Protein AF-A0A2R8CN10-F1 (afdb_monomer)

Solvent-accessible surface area (backbone atoms only — not comparable to full-atom values): 4111 Å² total; per-residue (Å²): 135,88,39,57,28,33,36,39,58,55,96,85,27,21,32,33,18,37,76,84,66,48,78,76,46,81,31,83,42,65,68,62,37,47,57,50,42,52,54,49,17,62,78,67,78,34,25,22,38,35,39,36,86,88,64,46,82,66,53,72,51,45,70,80,61,54,63,69,63,72,75,112

pLDDT: mean 87.8, std 15.62, range [41.44, 97.81]

Secondary structure (DSSP, 8-state):
---SEEEEEETTEEEEE-TT--EEEEESSHHHHHHHHHHHHHHTT--EEEE-TTS-EEEEE-HHHHHHHS--

Structure (mmCIF, N/CA/C/O backbone):
data_AF-A0A2R8CN10-F1
#
_entry.id   AF-A0A2R8CN10-F1
#
loop_
_atom_site.group_PDB
_atom_site.id
_atom_site.type_symbol
_atom_site.label_atom_id
_atom_site.label_alt_id
_atom_site.label_comp_id
_atom_site.label_asym_id
_atom_site.label_entity_id
_atom_site.label_seq_id
_atom_site.pdbx_PDB_ins_code
_atom_site.Cartn_x
_atom_site.Cartn_y
_atom_site.Cartn_z
_atom_site.occupancy
_atom_site.B_iso_or_equiv
_atom_site.auth_seq_id
_atom_site.auth_comp_id
_atom_site.auth_asym_id
_atom_site.auth_atom_id
_atom_site.pdbx_PDB_model_num
ATOM 1 N N . MET A 1 1 ? 0.264 -10.365 -13.358 1.00 53.84 1 MET A N 1
ATOM 2 C CA . 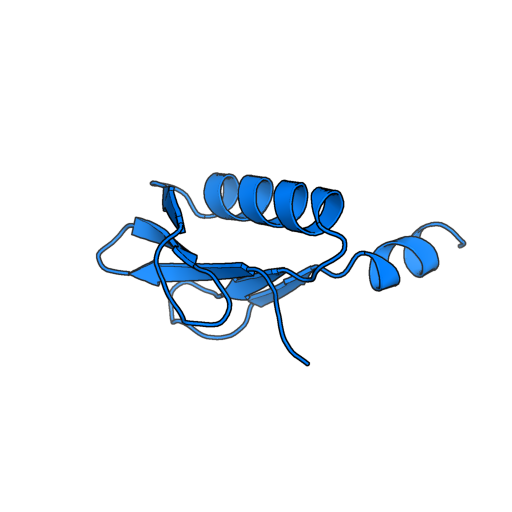MET A 1 1 ? 1.273 -9.489 -12.722 1.00 53.84 1 MET A CA 1
ATOM 3 C C . MET A 1 1 ? 1.234 -9.742 -11.228 1.00 53.84 1 MET A C 1
ATOM 5 O O . MET A 1 1 ? 0.171 -9.562 -10.646 1.00 53.84 1 MET A O 1
ATOM 9 N 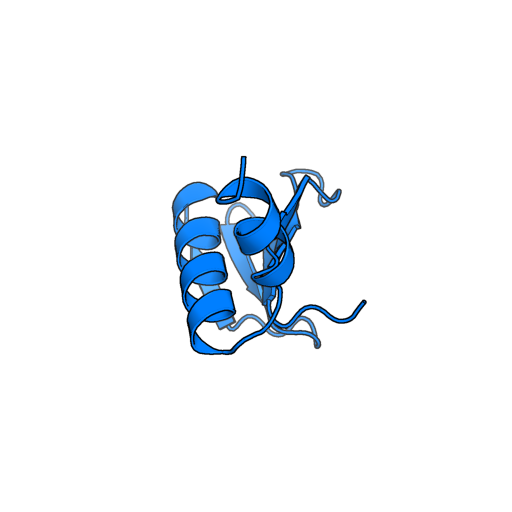N . SER A 1 2 ? 2.338 -10.210 -10.643 1.00 75.25 2 SER A N 1
ATOM 10 C CA . SER A 1 2 ? 2.483 -10.287 -9.184 1.00 75.25 2 SER A CA 1
ATOM 11 C C . SER A 1 2 ? 2.884 -8.906 -8.651 1.00 75.25 2 SER A C 1
ATOM 13 O O . SER A 1 2 ? 3.632 -8.197 -9.329 1.00 75.25 2 SER A O 1
ATOM 15 N N . PHE A 1 3 ? 2.354 -8.502 -7.498 1.00 82.38 3 PHE A N 1
ATOM 16 C CA . PHE A 1 3 ? 2.738 -7.273 -6.798 1.00 82.38 3 PHE A CA 1
ATOM 17 C C . PHE A 1 3 ? 3.390 -7.628 -5.469 1.00 82.38 3 PHE A C 1
ATOM 19 O O . PHE A 1 3 ? 2.921 -8.527 -4.782 1.00 82.38 3 PHE A O 1
ATOM 26 N N . GLY A 1 4 ? 4.471 -6.929 -5.116 1.00 91.75 4 GLY A N 1
ATOM 27 C CA . GLY A 1 4 ? 5.176 -7.164 -3.853 1.00 91.75 4 GLY A CA 1
ATOM 28 C C . GLY A 1 4 ? 4.450 -6.555 -2.657 1.00 91.75 4 GLY A C 1
ATOM 29 O O . GLY A 1 4 ? 4.597 -7.035 -1.537 1.00 91.75 4 GLY A O 1
ATOM 30 N N . TYR A 1 5 ? 3.637 -5.521 -2.900 1.00 95.44 5 TYR A N 1
ATOM 31 C CA . TYR A 1 5 ? 2.849 -4.861 -1.865 1.00 95.44 5 TYR A CA 1
ATOM 32 C C . TYR A 1 5 ? 1.409 -4.593 -2.311 1.00 95.44 5 TYR A C 1
ATOM 34 O O . TYR A 1 5 ? 1.152 -4.209 -3.454 1.00 95.44 5 TYR A O 1
ATOM 42 N N . LEU A 1 6 ? 0.467 -4.725 -1.380 1.00 96.56 6 LEU A N 1
ATOM 43 C CA . LEU 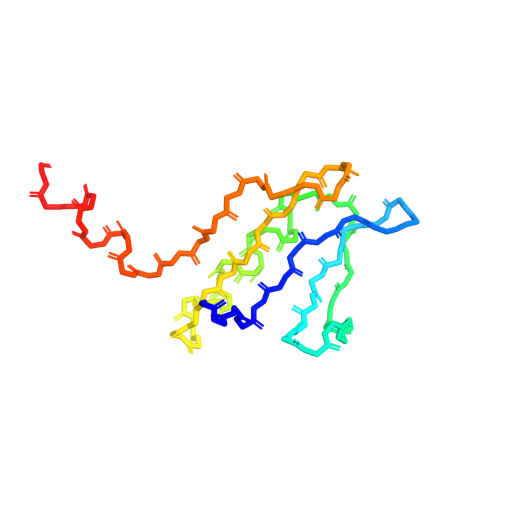A 1 6 ? -0.948 -4.405 -1.554 1.00 96.56 6 LEU A CA 1
ATOM 44 C C . LEU A 1 6 ? -1.404 -3.404 -0.492 1.00 96.56 6 LEU A C 1
ATOM 46 O O . LEU A 1 6 ? -1.370 -3.694 0.700 1.00 96.56 6 LEU A O 1
ATOM 50 N N . VAL A 1 7 ? -1.895 -2.241 -0.920 1.00 97.50 7 VAL A N 1
ATOM 51 C CA . VAL A 1 7 ? -2.487 -1.232 -0.037 1.00 97.50 7 VAL A CA 1
ATOM 52 C C . VAL A 1 7 ? -4.007 -1.351 -0.067 1.00 97.50 7 VAL A C 1
ATOM 54 O O . VAL A 1 7 ? -4.632 -1.030 -1.078 1.00 97.50 7 VAL A O 1
ATOM 57 N N . LYS A 1 8 ? -4.626 -1.763 1.044 1.00 96.88 8 LYS A N 1
ATOM 58 C CA . LYS A 1 8 ? -6.088 -1.942 1.150 1.00 96.88 8 LYS A CA 1
ATOM 59 C C . LYS A 1 8 ? -6.658 -1.362 2.439 1.00 96.88 8 LYS A C 1
ATOM 61 O O . LYS A 1 8 ? -5.944 -1.212 3.427 1.00 96.88 8 LYS A O 1
ATOM 66 N N . LYS A 1 9 ? -7.954 -1.042 2.451 1.00 97.00 9 LYS A N 1
ATOM 67 C CA . LYS A 1 9 ? -8.655 -0.623 3.671 1.00 97.00 9 LYS A CA 1
ATOM 68 C C . LYS A 1 9 ? -9.348 -1.822 4.318 1.00 97.00 9 LYS A C 1
ATOM 70 O O . LYS A 1 9 ? -10.062 -2.552 3.644 1.00 97.00 9 LYS A O 1
ATOM 75 N N . GLN A 1 10 ? -9.175 -1.993 5.624 1.00 95.44 10 GLN A N 1
ATOM 76 C CA . GLN A 1 10 ? -9.872 -3.001 6.424 1.00 95.44 10 GLN A CA 1
ATOM 77 C C . GLN A 1 10 ? -10.158 -2.433 7.816 1.00 95.44 10 GLN A C 1
ATOM 79 O O . GLN A 1 10 ? -9.275 -1.836 8.430 1.00 95.44 10 GLN A O 1
ATOM 84 N N . ASN A 1 11 ? -11.390 -2.589 8.311 1.00 92.19 11 ASN A N 1
ATOM 85 C CA . ASN A 1 11 ? -11.809 -2.163 9.656 1.00 92.19 11 ASN A CA 1
ATOM 86 C C . ASN A 1 11 ? -11.375 -0.723 10.009 1.00 92.19 11 ASN A C 1
ATOM 88 O O . ASN A 1 11 ? -10.836 -0.452 11.079 1.00 92.19 11 ASN A O 1
ATOM 92 N N . GLY A 1 12 ? -11.539 0.206 9.061 1.00 92.06 12 GLY A N 1
ATOM 93 C CA . GLY A 1 12 ? -11.187 1.619 9.246 1.00 92.06 12 GLY A CA 1
ATOM 94 C C . GLY A 1 12 ? -9.693 1.953 9.140 1.00 92.06 12 GLY A C 1
ATOM 95 O O . GLY A 1 12 ? -9.344 3.130 9.170 1.00 92.06 12 GLY A O 1
ATOM 96 N N . ARG A 1 13 ? -8.810 0.965 8.961 1.00 95.81 13 ARG A N 1
ATOM 97 C CA . ARG A 1 13 ? -7.363 1.161 8.791 1.00 95.81 13 ARG A CA 1
ATOM 98 C C . ARG A 1 13 ? -6.924 0.904 7.364 1.00 95.81 13 ARG A C 1
ATOM 100 O O . ARG A 1 13 ? -7.507 0.085 6.663 1.00 95.81 13 ARG A O 1
ATOM 107 N N . TRP A 1 14 ? -5.864 1.590 6.961 1.00 97.75 14 TRP A N 1
ATOM 108 C CA . TRP A 1 14 ? -5.136 1.280 5.740 1.00 97.75 14 TRP A CA 1
ATOM 109 C C . TRP A 1 14 ? -4.020 0.301 6.068 1.00 97.75 14 TRP A C 1
ATOM 111 O O . TRP A 1 14 ? -3.235 0.52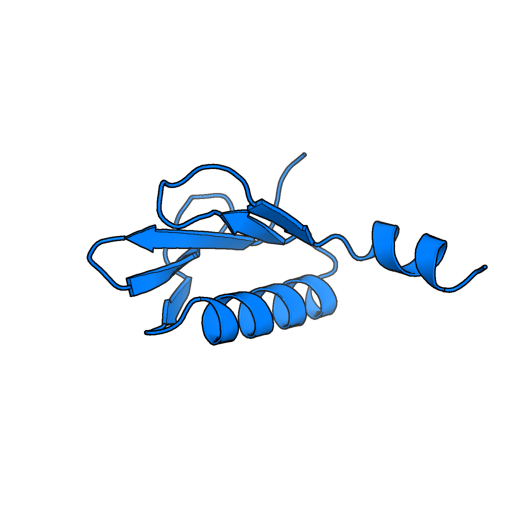5 6.987 1.00 97.75 14 TRP A O 1
ATOM 121 N N . LEU A 1 15 ? -3.986 -0.806 5.349 1.00 97.81 15 LEU A N 1
ATOM 122 C CA . LEU A 1 15 ? -3.047 -1.895 5.533 1.00 97.81 15 LEU A CA 1
ATOM 123 C C . LEU A 1 15 ? -2.122 -1.951 4.331 1.00 97.81 15 LEU A C 1
ATOM 125 O O . LEU A 1 15 ? -2.571 -1.727 3.208 1.00 97.81 15 LEU A O 1
ATOM 129 N N . VAL A 1 16 ? -0.860 -2.272 4.585 1.00 97.69 16 VAL A N 1
ATOM 130 C CA . VAL A 1 16 ? 0.076 -2.716 3.558 1.00 97.69 16 VAL A CA 1
ATOM 131 C C . VAL A 1 16 ? 0.318 -4.200 3.787 1.00 97.69 16 VAL A C 1
ATOM 133 O O . VAL A 1 16 ? 0.768 -4.580 4.871 1.00 97.69 16 VAL A O 1
ATOM 136 N N . CYS A 1 17 ? -0.022 -5.010 2.792 1.00 96.88 17 CYS A N 1
ATOM 137 C CA . CYS A 1 17 ? 0.128 -6.458 2.795 1.00 96.88 17 CYS A CA 1
ATOM 138 C C . CYS A 1 17 ? 1.172 -6.913 1.770 1.00 96.88 17 CYS A C 1
ATOM 140 O O . CYS A 1 17 ? 1.467 -6.161 0.840 1.00 96.88 17 CYS A O 1
ATOM 142 N N . ASP A 1 18 ? 1.712 -8.117 1.940 1.00 94.12 18 ASP A N 1
ATOM 143 C CA . ASP A 1 18 ? 2.525 -8.801 0.926 1.00 94.12 18 ASP A CA 1
ATOM 144 C C . ASP A 1 18 ? 1.654 -9.533 -0.121 1.00 94.12 18 ASP A C 1
ATOM 146 O O . ASP A 1 18 ? 0.425 -9.402 -0.150 1.00 94.12 18 ASP A O 1
ATOM 150 N N . ASP A 1 19 ? 2.299 -10.300 -0.999 1.00 87.44 19 ASP A N 1
ATOM 151 C CA . ASP A 1 19 ? 1.676 -11.111 -2.052 1.00 87.44 19 ASP A CA 1
ATOM 152 C C . ASP A 1 19 ? 0.826 -12.281 -1.520 1.00 87.44 19 ASP A C 1
ATOM 154 O O . ASP A 1 19 ? -0.043 -12.792 -2.230 1.00 87.44 19 ASP A O 1
ATOM 158 N N . LYS A 1 20 ? 1.025 -12.667 -0.256 1.00 90.69 20 LYS A N 1
ATOM 159 C CA . LYS A 1 20 ? 0.246 -13.678 0.477 1.00 90.69 20 LYS A CA 1
ATOM 160 C C . LYS A 1 20 ? -0.826 -13.051 1.368 1.00 90.69 20 LYS A C 1
ATOM 162 O O . LYS A 1 20 ? -1.407 -13.735 2.210 1.00 90.69 20 LYS A O 1
ATOM 167 N N . ASP A 1 21 ? -1.091 -11.760 1.179 1.00 90.06 21 ASP A N 1
ATOM 168 C CA . ASP A 1 21 ? -2.061 -10.967 1.927 1.00 90.06 21 ASP A CA 1
ATOM 169 C C . ASP A 1 21 ? -1.744 -10.831 3.434 1.00 90.06 21 ASP A C 1
ATOM 171 O O . ASP A 1 21 ? -2.597 -10.409 4.225 1.00 90.06 21 ASP A O 1
ATOM 175 N N . GLN A 1 22 ? -0.505 -11.127 3.848 1.00 95.06 22 GLN A N 1
ATOM 176 C CA . GLN A 1 22 ? -0.054 -10.951 5.227 1.00 95.06 22 GLN A CA 1
ATOM 177 C C . GLN A 1 22 ? 0.172 -9.473 5.519 1.00 95.06 22 GLN A C 1
ATOM 179 O O . GLN A 1 22 ? 0.813 -8.756 4.754 1.00 95.06 22 GLN A O 1
ATOM 184 N N . ILE A 1 23 ? -0.346 -9.000 6.653 1.00 96.31 23 ILE A N 1
ATOM 185 C CA . ILE A 1 23 ? -0.245 -7.592 7.041 1.00 96.31 23 ILE A CA 1
ATOM 186 C C . ILE A 1 23 ? 1.191 -7.283 7.468 1.00 96.31 23 ILE A C 1
ATOM 188 O O . ILE A 1 23 ? 1.621 -7.686 8.546 1.00 96.31 23 ILE A O 1
ATOM 192 N N . ILE A 1 24 ? 1.884 -6.470 6.676 1.00 96.50 24 ILE A N 1
ATOM 193 C CA . ILE A 1 24 ? 3.215 -5.954 7.000 1.00 96.50 24 ILE A CA 1
ATOM 194 C C . ILE A 1 24 ? 3.095 -4.744 7.929 1.00 96.50 24 ILE A C 1
ATOM 196 O 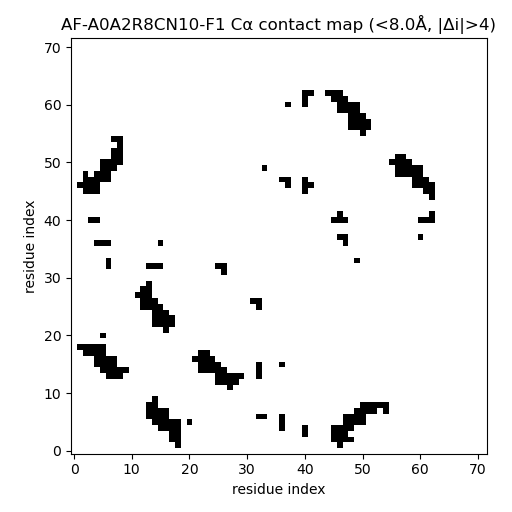O . ILE A 1 24 ? 3.844 -4.599 8.895 1.00 96.50 24 ILE A O 1
ATOM 200 N N . LYS A 1 25 ? 2.159 -3.829 7.630 1.00 96.88 25 LYS A N 1
ATOM 201 C CA . LYS A 1 25 ? 2.023 -2.569 8.374 1.00 96.88 25 LYS A CA 1
ATOM 202 C C . LYS A 1 25 ? 0.612 -1.989 8.328 1.00 96.88 25 LYS A C 1
ATOM 204 O O . LYS A 1 25 ? -0.136 -2.201 7.377 1.00 96.88 25 LYS A O 1
ATOM 209 N N . ARG A 1 26 ? 0.256 -1.223 9.367 1.00 97.56 26 ARG A N 1
ATOM 210 C CA . ARG A 1 26 ? -1.044 -0.549 9.519 1.00 97.56 26 ARG A CA 1
ATOM 211 C C . ARG A 1 26 ? -0.875 0.964 9.611 1.00 97.56 26 ARG A C 1
ATOM 213 O O . ARG A 1 26 ? 0.048 1.452 10.256 1.00 97.56 26 ARG A O 1
ATOM 220 N N . PHE A 1 27 ? -1.819 1.689 9.030 1.00 97.56 27 PHE A N 1
ATOM 221 C CA . PHE A 1 27 ? -1.852 3.144 8.955 1.00 97.56 27 PHE A CA 1
ATOM 222 C C . PHE A 1 27 ? -3.271 3.669 9.192 1.00 97.56 27 PHE A C 1
ATOM 224 O O . PHE A 1 27 ? -4.268 2.980 8.961 1.00 97.56 27 PHE A O 1
ATOM 231 N N . TYR A 1 28 ? -3.367 4.914 9.656 1.00 95.88 28 TYR A N 1
ATOM 232 C CA . TYR A 1 28 ? -4.647 5.611 9.824 1.00 95.88 28 TYR A CA 1
ATOM 233 C C . TYR A 1 28 ? -5.133 6.269 8.526 1.00 95.88 28 TYR A C 1
ATOM 235 O O . TYR A 1 28 ? -6.334 6.415 8.323 1.00 95.88 28 TYR A O 1
ATOM 243 N N . THR A 1 29 ? -4.221 6.649 7.627 1.00 96.50 29 THR A N 1
ATOM 244 C CA . THR A 1 29 ? -4.553 7.402 6.410 1.00 96.50 29 THR A CA 1
ATOM 245 C C . THR A 1 29 ? -4.069 6.678 5.161 1.00 96.50 29 THR A C 1
ATOM 247 O O . THR A 1 29 ? -3.034 6.014 5.179 1.00 96.50 29 THR A O 1
ATOM 250 N N . LYS A 1 30 ? -4.801 6.845 4.051 1.00 95.81 30 LYS A N 1
ATOM 251 C CA . LYS A 1 30 ? -4.436 6.246 2.758 1.00 95.81 30 LYS A CA 1
ATOM 252 C C . LYS A 1 30 ? -3.057 6.713 2.311 1.00 95.81 30 LYS A C 1
ATOM 254 O O . LYS A 1 30 ? -2.210 5.904 1.959 1.00 95.81 30 LYS A O 1
ATOM 259 N N . ARG A 1 31 ? -2.836 8.028 2.380 1.00 96.56 31 ARG A N 1
ATOM 260 C CA . ARG A 1 31 ? -1.613 8.693 1.923 1.00 96.56 31 ARG A CA 1
ATOM 261 C C . ARG A 1 31 ? -0.359 8.113 2.572 1.00 96.56 31 ARG A C 1
ATOM 263 O O . ARG A 1 31 ? 0.603 7.844 1.871 1.00 96.56 31 ARG A O 1
ATOM 270 N N . THR A 1 32 ? -0.377 7.892 3.887 1.00 97.56 32 THR A N 1
ATOM 271 C CA . THR A 1 32 ? 0.801 7.365 4.596 1.00 97.56 32 THR A CA 1
ATOM 272 C C . THR A 1 32 ? 1.079 5.900 4.259 1.00 97.56 32 THR A C 1
ATOM 274 O O . THR A 1 32 ? 2.240 5.533 4.096 1.00 97.56 32 THR A O 1
ATOM 277 N N . ALA A 1 33 ? 0.035 5.082 4.082 1.00 97.81 33 ALA A N 1
ATOM 278 C CA . ALA A 1 33 ? 0.186 3.700 3.626 1.00 97.81 33 ALA A CA 1
ATOM 279 C C . ALA A 1 33 ? 0.760 3.623 2.207 1.00 97.81 33 ALA A C 1
ATOM 281 O O . ALA A 1 33 ? 1.688 2.859 1.960 1.00 97.81 33 ALA A O 1
ATOM 282 N N . VAL A 1 34 ? 0.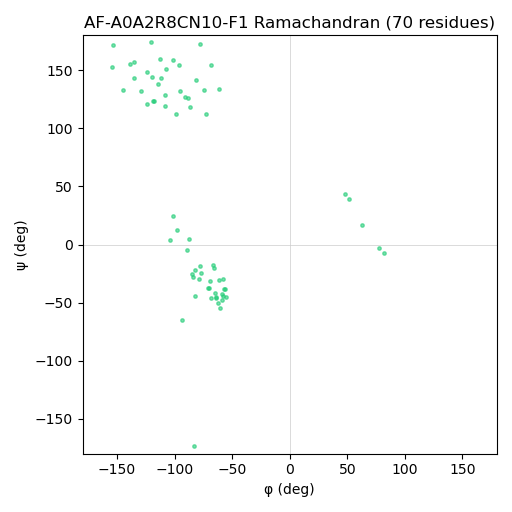234 4.455 1.305 1.00 97.25 34 VAL A N 1
ATOM 283 C CA . VAL A 1 34 ? 0.688 4.570 -0.084 1.00 97.25 34 VAL A CA 1
ATOM 284 C C . VAL A 1 34 ? 2.151 4.997 -0.151 1.00 97.25 34 VAL A C 1
ATOM 286 O O . VAL A 1 34 ? 2.955 4.263 -0.709 1.00 97.25 34 VAL A O 1
ATOM 289 N N . GLN A 1 35 ? 2.524 6.110 0.489 1.00 97.06 35 GLN A N 1
ATOM 290 C CA . GLN A 1 35 ? 3.906 6.609 0.474 1.00 97.06 35 GLN A CA 1
ATOM 291 C C . GLN A 1 35 ? 4.901 5.569 0.998 1.00 97.06 35 GLN A C 1
ATOM 293 O O . GLN A 1 35 ? 6.008 5.435 0.481 1.00 97.06 35 GLN A O 1
ATOM 298 N N . TRP A 1 36 ? 4.511 4.817 2.030 1.00 97.06 36 TRP A N 1
ATOM 299 C CA . TRP A 1 36 ? 5.345 3.746 2.556 1.00 97.06 36 TRP A CA 1
ATOM 300 C C . TRP A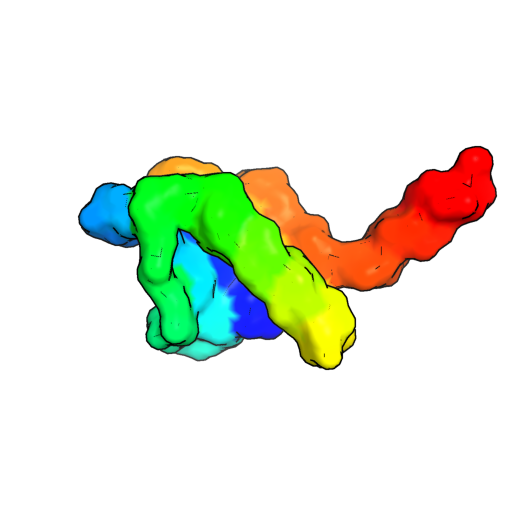 1 36 ? 5.477 2.582 1.566 1.00 97.06 36 TRP A C 1
ATOM 302 O O . TRP A 1 36 ? 6.590 2.109 1.341 1.00 97.06 36 TRP A O 1
ATOM 312 N N . ALA A 1 37 ? 4.366 2.139 0.971 1.00 96.31 37 ALA A N 1
ATOM 313 C CA . ALA A 1 37 ? 4.355 1.040 0.009 1.00 96.31 37 ALA A CA 1
ATOM 314 C C . ALA A 1 37 ? 5.128 1.387 -1.270 1.00 96.31 37 ALA A C 1
ATOM 316 O O . ALA A 1 37 ? 5.899 0.563 -1.740 1.00 96.31 37 ALA A O 1
ATOM 317 N N . GLU A 1 38 ? 4.987 2.607 -1.791 1.00 95.06 38 GLU A N 1
ATOM 318 C CA . GLU A 1 38 ? 5.730 3.093 -2.962 1.00 95.06 38 GLU A CA 1
ATOM 319 C C . GLU A 1 38 ? 7.232 3.162 -2.680 1.00 95.06 38 GLU A C 1
ATOM 321 O O . GLU A 1 38 ? 8.032 2.646 -3.459 1.00 95.06 38 GLU A O 1
ATOM 326 N N . LYS A 1 39 ? 7.627 3.714 -1.523 1.00 95.06 39 LYS A N 1
ATOM 327 C CA . LYS A 1 39 ? 9.034 3.735 -1.102 1.00 95.06 39 LYS A CA 1
ATOM 328 C C . LYS A 1 39 ? 9.616 2.321 -1.027 1.00 95.06 39 LYS A C 1
ATOM 330 O O . LYS A 1 39 ? 10.717 2.085 -1.511 1.00 95.06 39 LYS A O 1
ATOM 335 N N . LYS A 1 40 ? 8.879 1.371 -0.445 1.00 94.69 40 LYS A N 1
ATOM 336 C CA . LYS A 1 40 ? 9.330 -0.022 -0.338 1.00 94.69 40 LYS A CA 1
ATOM 337 C C . LYS A 1 40 ? 9.347 -0.756 -1.669 1.00 94.69 40 LYS A C 1
ATOM 339 O O . LYS A 1 40 ? 10.280 -1.511 -1.924 1.00 94.69 40 LYS A O 1
ATOM 344 N N . ALA A 1 41 ? 8.370 -0.493 -2.526 1.00 93.38 41 ALA A N 1
ATOM 345 C CA . ALA A 1 41 ? 8.335 -1.007 -3.885 1.00 93.38 41 ALA A CA 1
ATOM 346 C C . ALA A 1 41 ? 9.576 -0.569 -4.679 1.00 93.38 41 ALA A C 1
ATOM 348 O O . ALA A 1 41 ? 10.195 -1.409 -5.326 1.00 93.38 41 ALA A O 1
ATOM 349 N N . LEU A 1 42 ? 9.993 0.698 -4.545 1.00 91.94 42 LEU A N 1
ATOM 350 C CA . LEU A 1 42 ? 11.239 1.206 -5.133 1.00 91.94 42 LEU A CA 1
ATOM 351 C C . LEU A 1 42 ? 12.480 0.504 -4.571 1.00 91.94 42 LEU A C 1
ATOM 353 O O . LEU A 1 42 ? 13.304 0.028 -5.341 1.00 91.94 42 LEU A O 1
ATOM 357 N N . GLU A 1 43 ? 12.605 0.416 -3.243 1.00 92.19 43 GLU A N 1
ATOM 358 C CA . GLU A 1 43 ? 13.763 -0.216 -2.585 1.00 92.19 43 GLU A CA 1
ATOM 359 C C . GLU A 1 43 ? 13.918 -1.702 -2.944 1.00 92.19 43 GLU A C 1
ATOM 361 O O . GLU A 1 43 ? 15.027 -2.223 -2.935 1.00 92.19 43 GLU A O 1
ATOM 366 N N . SER A 1 44 ? 12.809 -2.394 -3.219 1.00 91.19 44 SER A N 1
ATOM 367 C CA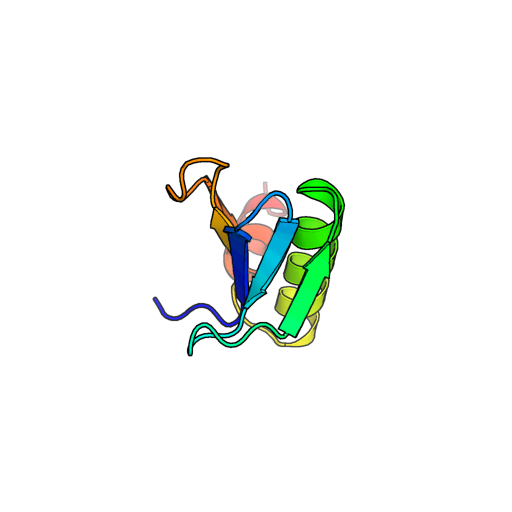 . SER A 1 44 ? 12.787 -3.839 -3.483 1.00 91.19 44 SER A CA 1
ATOM 368 C C . SER A 1 44 ? 12.616 -4.196 -4.961 1.00 91.19 44 SER A C 1
ATOM 370 O O . SER A 1 44 ? 12.492 -5.375 -5.273 1.00 91.19 44 SER A O 1
ATOM 372 N N . HIS A 1 45 ? 12.591 -3.212 -5.869 1.00 89.88 45 HIS A N 1
ATOM 373 C CA . HIS A 1 45 ? 12.352 -3.418 -7.305 1.00 89.88 45 HIS A CA 1
ATOM 374 C C . HIS A 1 45 ? 11.086 -4.243 -7.612 1.00 89.88 45 HIS A C 1
ATOM 376 O O . HIS A 1 45 ? 11.056 -5.080 -8.515 1.00 89.88 45 HIS A O 1
ATOM 382 N N . VAL A 1 46 ? 10.015 -4.001 -6.853 1.00 91.75 46 VAL A N 1
ATOM 383 C CA . VAL A 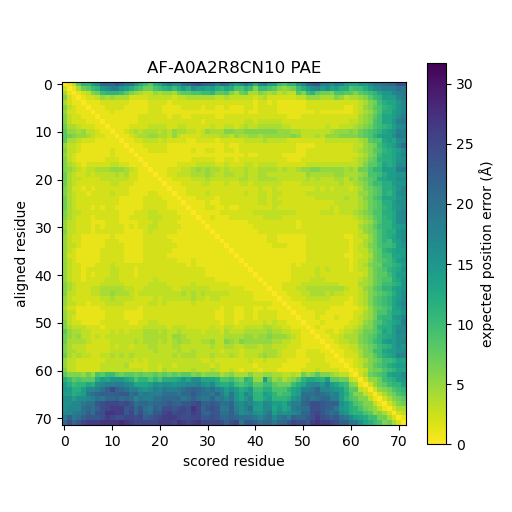1 46 ? 8.703 -4.646 -7.022 1.00 91.75 46 VAL A CA 1
ATOM 384 C C . VAL A 1 46 ? 7.622 -3.604 -7.293 1.00 91.75 46 VAL A C 1
ATOM 386 O O . VAL A 1 46 ? 7.858 -2.400 -7.239 1.00 91.75 46 VAL A O 1
ATOM 389 N N . SER A 1 47 ? 6.409 -4.061 -7.589 1.00 93.69 47 SER A N 1
ATOM 390 C CA . SER A 1 47 ? 5.240 -3.196 -7.729 1.00 93.69 47 SER A CA 1
ATOM 391 C C . SER A 1 47 ? 4.410 -3.117 -6.449 1.00 93.69 47 SER A C 1
ATOM 393 O O . SER A 1 47 ? 4.393 -4.049 -5.638 1.00 93.69 47 SER A O 1
ATOM 395 N N . ALA A 1 48 ? 3.678 -2.013 -6.291 1.00 95.00 48 ALA A N 1
ATOM 396 C CA . ALA A 1 48 ? 2.662 -1.857 -5.257 1.00 95.00 48 ALA A CA 1
ATOM 397 C C . ALA A 1 48 ? 1.284 -1.644 -5.889 1.00 95.00 48 ALA A C 1
ATOM 399 O O . ALA A 1 48 ? 1.075 -0.702 -6.652 1.00 95.00 48 ALA A O 1
ATOM 400 N N . LYS A 1 49 ? 0.311 -2.490 -5.548 1.00 95.88 49 LYS A N 1
ATOM 401 C CA . LYS A 1 49 ? -1.091 -2.288 -5.922 1.00 95.88 49 LYS A CA 1
ATOM 402 C C . LYS A 1 49 ? -1.782 -1.446 -4.859 1.00 95.88 49 LYS A C 1
ATOM 404 O O . LYS A 1 49 ? -1.793 -1.809 -3.686 1.00 95.88 49 LYS A O 1
ATOM 409 N N . VAL A 1 50 ? -2.412 -0.352 -5.267 1.00 96.19 50 VAL A N 1
ATOM 410 C CA . VAL A 1 50 ? -3.174 0.523 -4.374 1.00 96.19 50 VAL A CA 1
ATOM 411 C C . VAL A 1 50 ? -4.660 0.353 -4.646 1.00 96.19 50 VAL A C 1
ATOM 413 O O . VAL A 1 50 ? -5.104 0.455 -5.788 1.00 96.19 50 VAL A O 1
ATOM 416 N N . CYS A 1 51 ? -5.443 0.104 -3.597 1.00 96.50 51 CYS A N 1
ATOM 417 C CA . CYS A 1 51 ? -6.896 0.003 -3.683 1.00 96.50 51 CYS A CA 1
ATOM 418 C C . CYS A 1 51 ? -7.607 1.276 -3.197 1.00 96.50 51 CYS A C 1
ATOM 420 O O . CYS A 1 51 ? -7.088 2.097 -2.432 1.00 96.50 51 CYS A O 1
ATOM 422 N N . LYS A 1 52 ? -8.847 1.437 -3.647 1.00 95.38 52 LYS A N 1
ATOM 423 C CA . LYS A 1 52 ? -9.826 2.396 -3.140 1.00 95.38 52 LYS A CA 1
ATOM 424 C C . LYS A 1 52 ? -10.442 1.885 -1.834 1.00 95.38 52 LYS A C 1
ATOM 426 O O . LYS A 1 52 ? -10.199 0.765 -1.387 1.00 95.38 52 LYS A O 1
ATOM 431 N N . THR A 1 53 ? -11.237 2.740 -1.197 1.00 93.31 53 THR A N 1
ATOM 432 C CA . THR A 1 53 ? -11.970 2.450 0.046 1.00 93.31 53 THR A CA 1
ATOM 433 C C . THR A 1 53 ? -12.923 1.264 -0.069 1.00 93.31 53 THR A C 1
ATOM 435 O O . THR A 1 53 ? -13.158 0.598 0.932 1.00 93.31 53 THR A O 1
ATOM 438 N N . ASP A 1 54 ? -13.457 1.018 -1.265 1.00 92.81 54 ASP A N 1
ATOM 439 C CA . ASP A 1 54 ? -14.372 -0.078 -1.603 1.00 92.81 54 ASP A CA 1
ATOM 440 C C . ASP A 1 54 ? -13.639 -1.374 -2.008 1.00 92.81 54 ASP A C 1
ATOM 442 O O . ASP A 1 54 ? -14.269 -2.340 -2.431 1.00 92.81 54 ASP A O 1
ATOM 446 N N . GLY A 1 55 ? -12.305 -1.398 -1.909 1.00 90.50 55 GLY A N 1
ATOM 447 C CA . GLY A 1 55 ? -11.475 -2.547 -2.267 1.00 90.50 55 GLY A CA 1
ATOM 448 C C . GLY A 1 55 ? -11.165 -2.675 -3.760 1.00 90.50 55 GLY A C 1
ATOM 449 O O . GLY A 1 55 ? -10.320 -3.496 -4.123 1.00 90.50 55 GLY A O 1
ATOM 450 N N . ARG A 1 56 ? -11.766 -1.854 -4.633 1.00 94.12 56 ARG A N 1
ATOM 451 C CA . ARG A 1 56 ? -11.428 -1.846 -6.065 1.00 94.12 56 ARG A CA 1
ATOM 452 C C . ARG A 1 56 ? -10.018 -1.311 -6.277 1.00 94.12 56 ARG A C 1
ATOM 454 O O . ARG A 1 56 ? -9.514 -0.524 -5.479 1.00 94.12 56 ARG A O 1
ATOM 461 N N . GLN A 1 57 ? -9.382 -1.712 -7.374 1.00 94.50 57 GLN A N 1
ATOM 462 C CA . GLN A 1 57 ? -8.084 -1.161 -7.752 1.00 94.50 57 GLN A CA 1
ATOM 463 C C . GLN A 1 57 ? -8.198 0.351 -7.996 1.00 94.50 57 GLN A C 1
ATOM 465 O O . GLN A 1 57 ? -9.122 0.814 -8.666 1.00 94.50 57 GLN A O 1
ATOM 470 N N . ASP A 1 58 ? -7.256 1.102 -7.435 1.00 94.56 58 ASP A N 1
ATOM 471 C CA . ASP A 1 58 ? -7.057 2.518 -7.721 1.00 94.56 58 ASP A CA 1
ATOM 472 C C . ASP A 1 58 ? -6.005 2.666 -8.821 1.00 94.56 58 ASP A C 1
ATOM 474 O O . ASP A 1 58 ? -6.330 3.020 -9.950 1.00 94.56 58 ASP A O 1
ATOM 478 N N . TYR A 1 59 ? -4.768 2.266 -8.523 1.00 93.69 59 TYR A N 1
ATOM 479 C CA . TYR A 1 59 ? -3.660 2.223 -9.473 1.00 93.69 59 TYR A CA 1
ATOM 480 C C . TYR A 1 59 ? -2.624 1.172 -9.054 1.00 93.69 59 TYR A C 1
ATOM 482 O O . TYR A 1 59 ? -2.705 0.587 -7.970 1.00 93.69 59 TYR A O 1
ATOM 490 N N . ILE A 1 60 ? -1.658 0.918 -9.934 1.00 93.38 60 ILE A N 1
ATOM 491 C CA . ILE A 1 60 ? -0.490 0.088 -9.640 1.00 93.38 60 ILE A CA 1
ATOM 492 C C . ILE A 1 60 ? 0.743 0.970 -9.812 1.00 93.38 60 ILE A C 1
ATOM 494 O O . ILE A 1 60 ? 0.938 1.563 -10.868 1.00 93.38 60 ILE A O 1
ATOM 498 N N . PHE A 1 61 ? 1.555 1.062 -8.767 1.00 92.00 61 PHE A N 1
ATOM 499 C CA . PHE A 1 61 ? 2.847 1.721 -8.799 1.00 92.00 61 PHE A CA 1
ATOM 500 C C . PHE A 1 61 ? 3.915 0.731 -9.269 1.00 92.00 61 PHE A C 1
ATOM 502 O O . PHE A 1 61 ? 4.158 -0.278 -8.602 1.00 92.00 61 PHE A O 1
ATOM 509 N N . ASN A 1 62 ? 4.553 1.036 -10.400 1.00 87.31 62 ASN A N 1
ATOM 510 C CA . ASN A 1 62 ? 5.618 0.239 -11.005 1.00 87.31 62 ASN A CA 1
ATOM 511 C C . ASN A 1 62 ? 6.814 1.141 -11.322 1.00 87.31 62 ASN A C 1
ATOM 513 O O . ASN A 1 62 ? 6.641 2.160 -11.991 1.00 87.31 62 ASN A O 1
ATOM 517 N N . GLN A 1 63 ? 8.029 0.726 -10.951 1.00 71.06 63 GLN A N 1
ATOM 518 C CA . GLN A 1 63 ? 9.256 1.452 -11.308 1.00 71.06 63 GLN A CA 1
ATOM 519 C C . GLN A 1 63 ? 9.394 1.638 -12.836 1.00 71.06 63 GLN A C 1
ATOM 521 O O . GLN A 1 63 ? 9.721 2.729 -13.294 1.00 71.06 63 GLN A O 1
ATOM 526 N N . PHE A 1 64 ? 9.005 0.631 -13.628 1.00 62.44 64 PHE A N 1
ATOM 527 C CA . PHE A 1 64 ? 9.060 0.660 -15.099 1.00 62.44 64 PHE A CA 1
ATOM 528 C C . PHE A 1 64 ? 8.130 1.684 -15.773 1.00 62.44 64 PHE A C 1
ATOM 530 O O . PHE A 1 64 ? 8.344 2.039 -16.930 1.00 62.44 64 PHE A O 1
ATOM 537 N N . GLN A 1 65 ? 7.080 2.162 -15.095 1.00 55.34 65 GLN A N 1
ATOM 538 C CA . GLN A 1 65 ? 6.218 3.211 -15.660 1.00 55.34 65 GLN A CA 1
ATOM 539 C C . GLN A 1 65 ? 6.802 4.614 -15.464 1.00 55.34 65 GLN A C 1
ATOM 541 O O . GLN A 1 65 ? 6.469 5.515 -16.232 1.00 55.34 65 GLN A O 1
ATOM 546 N N . ASN A 1 66 ? 7.694 4.799 -14.487 1.00 49.78 66 ASN A N 1
ATOM 547 C CA . ASN A 1 66 ? 8.261 6.109 -14.178 1.00 49.78 66 ASN A CA 1
ATOM 548 C C . ASN A 1 66 ? 9.372 6.520 -15.162 1.00 49.78 66 ASN A C 1
ATOM 550 O O . ASN A 1 66 ? 9.517 7.701 -15.462 1.00 49.78 66 ASN A O 1
ATOM 554 N N . GLU A 1 67 ? 10.105 5.562 -15.738 1.00 49.78 67 GLU A N 1
ATOM 555 C CA . GLU A 1 67 ? 11.164 5.846 -16.726 1.00 49.78 67 GLU A CA 1
ATOM 556 C C . GLU A 1 67 ? 10.608 6.354 -18.069 1.00 49.78 67 GLU A C 1
ATOM 558 O O . GLU A 1 67 ? 11.207 7.219 -18.709 1.00 49.78 67 GLU A O 1
ATOM 563 N N . ASN A 1 68 ? 9.411 5.905 -18.463 1.00 48.03 68 ASN A N 1
ATOM 564 C CA . ASN A 1 68 ? 8.739 6.398 -19.671 1.00 48.03 68 ASN A CA 1
ATOM 565 C C . ASN A 1 68 ? 8.072 7.774 -19.491 1.00 48.03 68 ASN A C 1
ATOM 567 O O . ASN A 1 68 ? 7.787 8.442 -20.483 1.00 48.03 68 ASN A O 1
ATOM 571 N N . ALA A 1 69 ? 7.817 8.210 -18.253 1.00 49.53 69 ALA A N 1
ATOM 572 C CA . ALA A 1 69 ? 7.242 9.528 -17.977 1.00 49.53 69 ALA A CA 1
ATOM 573 C C . ALA A 1 69 ? 8.305 10.638 -17.905 1.00 49.53 69 ALA A C 1
ATOM 575 O O . ALA A 1 69 ? 7.988 11.791 -18.176 1.00 49.53 69 ALA A O 1
ATOM 576 N N . ALA A 1 70 ? 9.555 10.295 -17.575 1.00 47.81 70 ALA A N 1
ATOM 577 C CA . ALA A 1 70 ? 10.667 11.242 -17.474 1.00 47.81 70 ALA A CA 1
ATOM 578 C C . ALA A 1 70 ? 11.443 11.458 -18.793 1.00 47.81 70 ALA A C 1
ATOM 580 O O . ALA A 1 70 ? 12.331 12.303 -18.834 1.00 47.81 70 ALA A O 1
ATOM 581 N N . SER A 1 71 ? 11.117 10.718 -19.862 1.00 50.56 71 SER A N 1
ATOM 582 C CA . SER A 1 71 ? 11.762 10.836 -21.187 1.00 50.56 71 SER A CA 1
ATOM 583 C C . SER A 1 71 ? 10.933 11.625 -22.221 1.00 50.56 71 SER A C 1
ATOM 585 O O . SER A 1 71 ? 11.077 11.390 -23.420 1.00 50.56 71 SER A O 1
ATOM 587 N N . ARG A 1 72 ? 10.037 12.523 -21.789 1.00 41.44 72 ARG A N 1
ATOM 588 C CA . ARG A 1 72 ? 9.246 13.397 -22.676 1.00 41.44 72 ARG A CA 1
ATOM 589 C C . ARG A 1 72 ? 9.461 14.867 -22.372 1.00 41.44 72 ARG A C 1
ATOM 591 O O . ARG A 1 72 ? 9.492 15.207 -21.171 1.00 41.44 72 ARG A O 1
#

Radius of gyration: 12.07 Å; Cα contacts (8 Å, |Δi|>4): 134; chains: 1; bounding box: 28×27×32 Å

Organism: NCBI:txid2100822

Sequence (72 aa):
MSFGYLVKKQNGRWLVCDDKDQIIKRFYTKRTAVQWAEKKALESHVSAKVCKTDGRQDYIFNQFQNENAASR

Nearest PDB structures (foldseek):
  3k6q-assembly2_D  TM=5.727E-01  e=1.381E+00  Syntrophomonas wolfei subsp. wolfei str. Goettingen G311
  4dqw-assembly1_B  TM=4.176E-01  e=5.559E-01  Pseudomonas aeruginosa PAO1
  7djk-assembly1_A  TM=3.574E-01  e=9.100E+00  Arabidopsis thaliana

Mean predicted aligned error: 5.48 Å

Foldseek 3Di:
DQFQWEWADDPQWTFIAGSVRHTPDIHNDLVVSVVVSLVVCVVVQGKYFYADHVRHTDDIGHPVVVVVVVPD